Protein AF-R9QME4-F1 (afdb_monomer_lite)

Foldseek 3Di:
DDQPPDDARDWACADVVVPGHIDHDADQPPHGPPDDPDD

Sequence (39 aa):
VGWMQENCVGQVGSIPRMGLHSLCMQDGPLGIRFAIMFN

Structure (mmCIF, N/CA/C/O backbone):
data_AF-R9QME4-F1
#
_entry.id   AF-R9QME4-F1
#
loop_
_atom_site.group_PDB
_atom_site.id
_atom_site.type_symbol
_atom_site.label_atom_id
_atom_site.label_alt_id
_atom_site.label_comp_id
_atom_site.label_asym_id
_atom_site.label_entity_id
_atom_site.label_seq_id
_atom_site.pdbx_PDB_ins_code
_atom_site.Cartn_x
_atom_site.Cartn_y
_atom_site.Cartn_z
_atom_site.occupancy
_atom_site.B_iso_or_equiv
_atom_site.auth_seq_id
_atom_site.auth_comp_id
_atom_site.auth_asym_id
_atom_site.auth_atom_id
_atom_site.pdbx_PDB_mo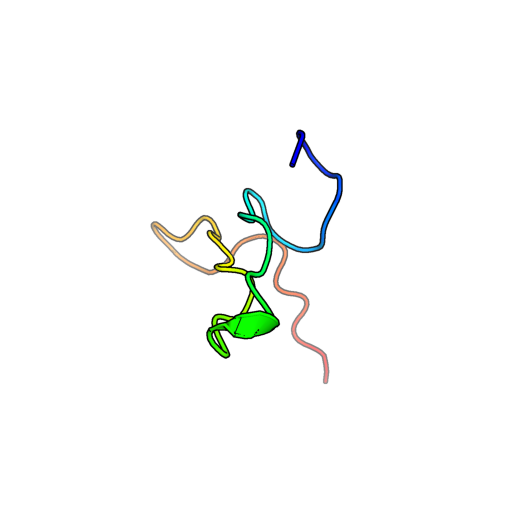del_num
ATOM 1 N N . VAL A 1 1 ? -4.766 3.879 9.161 1.00 69.38 1 VAL A N 1
ATOM 2 C CA . VAL A 1 1 ? -3.664 2.922 8.915 1.00 69.38 1 VAL A CA 1
ATOM 3 C C . VAL A 1 1 ? -2.356 3.666 8.718 1.00 69.38 1 VAL A C 1
ATOM 5 O O . VAL A 1 1 ? -2.385 4.815 8.284 1.00 69.38 1 VAL A O 1
ATOM 8 N N . GLY A 1 2 ? -1.242 3.046 9.092 1.00 86.44 2 GLY A N 1
ATOM 9 C CA . GLY A 1 2 ? 0.106 3.576 8.876 1.00 86.44 2 GLY A CA 1
ATOM 10 C C . GLY A 1 2 ? 0.888 2.754 7.853 1.00 86.44 2 GLY A C 1
ATOM 11 O O . GLY A 1 2 ? 0.386 1.770 7.316 1.00 86.44 2 GLY A O 1
ATOM 12 N N . TRP A 1 3 ? 2.128 3.162 7.596 1.00 87.50 3 TRP A N 1
ATOM 13 C CA . TRP A 1 3 ? 3.039 2.471 6.683 1.00 87.50 3 TRP A CA 1
ATOM 14 C C . TRP A 1 3 ? 3.322 1.032 7.141 1.00 87.50 3 TRP A C 1
ATOM 16 O O . TRP A 1 3 ? 3.610 0.819 8.317 1.00 87.50 3 TRP A O 1
ATOM 26 N N . MET A 1 4 ? 3.243 0.066 6.215 1.00 86.81 4 MET A N 1
ATOM 27 C CA . MET A 1 4 ? 3.536 -1.363 6.445 1.00 86.81 4 MET A CA 1
ATOM 28 C C . MET A 1 4 ? 2.731 -2.042 7.570 1.00 86.81 4 MET A C 1
ATOM 30 O O . MET A 1 4 ? 3.156 -3.064 8.099 1.00 86.81 4 MET A O 1
ATOM 34 N N . GLN A 1 5 ? 1.574 -1.500 7.959 1.00 92.62 5 GLN A N 1
ATOM 35 C CA . GLN A 1 5 ? 0.745 -2.134 8.994 1.00 92.62 5 GLN A CA 1
ATOM 36 C C . GLN A 1 5 ? -0.106 -3.296 8.475 1.00 92.62 5 GLN A C 1
ATOM 38 O O . GLN A 1 5 ? -0.559 -4.105 9.277 1.00 92.62 5 GLN A O 1
ATOM 43 N N . GLU A 1 6 ? -0.322 -3.386 7.163 1.00 90.69 6 GLU A N 1
ATOM 44 C CA . GLU A 1 6 ? -1.115 -4.448 6.545 1.00 90.69 6 GLU A CA 1
ATOM 45 C C . GLU A 1 6 ? -0.445 -4.981 5.264 1.00 90.69 6 GLU A C 1
ATOM 47 O O . GLU A 1 6 ? 0.698 -4.639 4.956 1.00 90.69 6 GLU A O 1
ATOM 52 N N . ASN A 1 7 ? -1.142 -5.852 4.529 1.00 88.31 7 ASN A N 1
ATOM 53 C CA . ASN A 1 7 ? -0.583 -6.636 3.424 1.00 88.31 7 ASN A CA 1
ATOM 54 C C . ASN A 1 7 ? -0.295 -5.833 2.148 1.00 88.31 7 ASN A C 1
ATOM 56 O O . ASN A 1 7 ? 0.405 -6.334 1.269 1.00 88.31 7 ASN A O 1
ATOM 60 N N . CYS A 1 8 ? -0.851 -4.630 2.022 1.00 91.19 8 CYS A N 1
ATOM 61 C CA . CYS A 1 8 ? -0.713 -3.802 0.829 1.00 91.19 8 CYS A CA 1
ATOM 62 C C . CYS A 1 8 ? 0.161 -2.578 1.086 1.00 91.19 8 CYS A C 1
ATOM 64 O O . CYS A 1 8 ? 0.292 -2.115 2.220 1.00 91.19 8 CYS A O 1
ATOM 66 N N . VAL A 1 9 ? 0.714 -2.011 0.012 1.00 91.81 9 VAL A N 1
ATOM 67 C CA . VAL A 1 9 ? 1.549 -0.793 0.064 1.00 91.81 9 VAL A CA 1
ATOM 68 C C . VAL A 1 9 ? 0.806 0.356 0.748 1.00 91.81 9 VAL A C 1
ATOM 70 O O . VAL A 1 9 ? 1.384 1.096 1.544 1.00 91.81 9 VAL A O 1
ATOM 73 N N . GLY A 1 10 ? -0.496 0.470 0.492 1.00 93.81 10 GLY A N 1
ATOM 74 C CA . GLY A 1 10 ? -1.412 1.250 1.313 1.00 93.81 10 GLY A CA 1
ATOM 75 C C . GLY A 1 10 ? -2.739 0.523 1.478 1.00 93.81 10 GLY A C 1
ATOM 76 O O . GLY A 1 10 ? -3.208 -0.135 0.555 1.00 93.81 10 GLY A O 1
ATOM 77 N N . GLN A 1 11 ? -3.374 0.647 2.641 1.00 95.31 11 GLN A N 1
ATOM 78 C CA . GLN A 1 11 ? -4.657 -0.009 2.889 1.00 95.31 11 GLN A CA 1
ATOM 79 C C . GLN A 1 11 ? -5.533 0.817 3.806 1.00 95.31 11 GLN A C 1
ATOM 81 O O . GLN A 1 11 ? -5.162 1.006 4.946 1.00 95.31 11 GLN A O 1
ATOM 86 N N . VAL A 1 12 ? -6.693 1.298 3.368 1.00 94.88 12 VAL A N 1
ATOM 87 C CA . VAL A 1 12 ? -7.603 2.030 4.273 1.00 94.88 12 VAL A CA 1
ATOM 88 C C . VAL A 1 12 ? -8.355 1.070 5.200 1.00 94.88 12 VAL A C 1
ATOM 90 O O . VAL A 1 12 ? -8.555 -0.096 4.868 1.00 94.88 12 VAL A O 1
ATOM 93 N N . GLY A 1 13 ? -8.808 1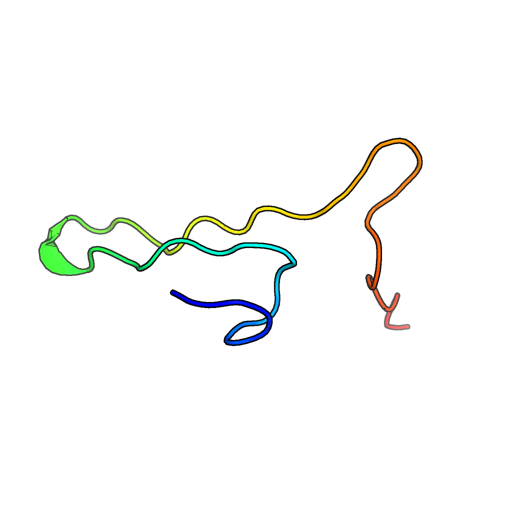.570 6.353 1.00 93.62 13 GLY A N 1
ATOM 94 C CA . GLY A 1 13 ? -9.587 0.772 7.304 1.00 93.62 13 GLY A CA 1
ATOM 95 C C . GLY A 1 13 ? -10.947 0.336 6.748 1.00 93.62 13 GLY A C 1
ATOM 96 O O . GLY A 1 13 ? -11.508 0.984 5.864 1.00 93.62 13 GLY A O 1
ATOM 97 N N . SER A 1 14 ? -11.485 -0.758 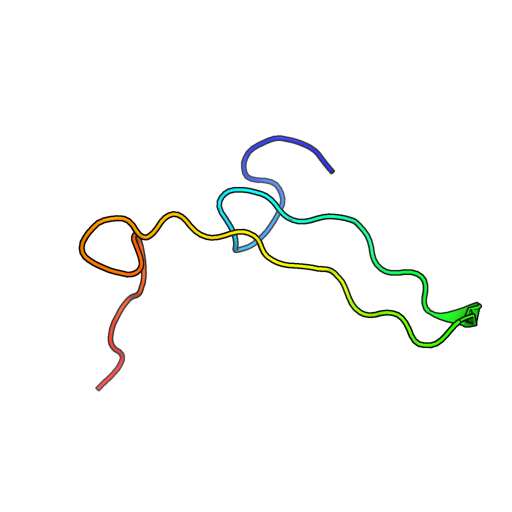7.286 1.00 95.75 14 SER A N 1
ATOM 98 C CA . SER A 1 14 ? -12.834 -1.235 6.970 1.00 95.75 14 SER A CA 1
ATOM 99 C C . SER A 1 14 ? -13.911 -0.474 7.755 1.00 95.75 14 SER A C 1
ATOM 101 O O . SER A 1 14 ? -13.661 0.080 8.828 1.00 95.75 14 SER A O 1
ATOM 103 N N . ILE A 1 15 ? -15.138 -0.465 7.227 1.00 96.44 15 ILE A N 1
ATOM 104 C CA . ILE A 1 15 ? -16.327 0.073 7.900 1.00 96.44 15 ILE A CA 1
ATOM 105 C C . ILE A 1 15 ? -17.384 -1.046 7.973 1.00 96.44 15 ILE A C 1
ATOM 107 O O . ILE A 1 15 ? -18.316 -1.086 7.161 1.00 96.44 15 ILE A O 1
ATOM 111 N N . PRO A 1 16 ? -17.278 -1.972 8.948 1.00 94.44 16 PRO A N 1
ATOM 112 C CA . PRO A 1 16 ? -18.096 -3.188 8.986 1.00 94.44 16 PRO A CA 1
ATOM 113 C C . PRO A 1 16 ? -19.591 -2.909 9.178 1.00 94.44 16 PRO A C 1
ATOM 115 O O . PRO A 1 16 ? -20.424 -3.635 8.647 1.00 94.44 16 PRO A O 1
ATOM 118 N N . ARG A 1 17 ? -19.958 -1.811 9.856 1.00 96.62 17 ARG A N 1
ATOM 119 C CA . ARG A 1 17 ? -21.366 -1.406 10.033 1.00 96.62 17 ARG A CA 1
ATOM 120 C C . ARG A 1 17 ? -22.063 -1.071 8.703 1.00 96.62 17 ARG A C 1
ATOM 122 O O . ARG A 1 17 ? -23.282 -1.155 8.620 1.00 96.62 17 ARG A O 1
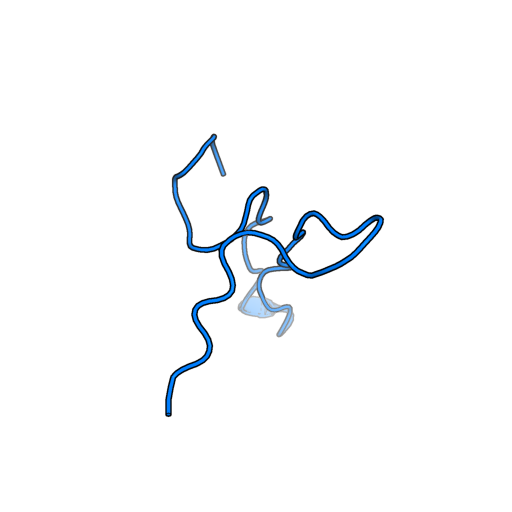ATOM 129 N N . MET A 1 18 ? -21.300 -0.680 7.682 1.00 95.75 18 MET A N 1
ATOM 130 C CA . MET A 1 18 ? -21.801 -0.371 6.336 1.00 95.75 18 MET A CA 1
ATOM 131 C C . MET A 1 18 ? -21.446 -1.469 5.320 1.00 95.75 18 MET A C 1
ATOM 133 O O . MET A 1 18 ? -21.688 -1.293 4.132 1.00 95.75 18 MET A O 1
ATOM 137 N N . GLY A 1 19 ? -20.857 -2.587 5.764 1.00 95.94 19 GLY A N 1
ATOM 138 C CA . GLY A 1 19 ? -20.414 -3.673 4.883 1.00 95.94 19 GLY A CA 1
ATOM 139 C C . GLY A 1 19 ? -19.245 -3.307 3.960 1.00 95.94 19 GLY A C 1
ATOM 140 O O . GLY A 1 19 ? -19.004 -4.003 2.976 1.00 95.94 19 GLY A O 1
ATOM 141 N N . LEU A 1 20 ? -18.519 -2.220 4.248 1.00 96.69 20 LEU A N 1
ATOM 142 C CA . LEU A 1 20 ? -17.385 -1.787 3.432 1.00 96.69 20 LEU A CA 1
ATOM 143 C C . LEU A 1 20 ? -16.105 -2.467 3.917 1.00 96.69 20 LEU A C 1
ATOM 145 O O . LEU A 1 20 ? -15.672 -2.286 5.059 1.00 96.69 20 LEU A O 1
ATOM 149 N N . HIS A 1 21 ? -15.497 -3.237 3.024 1.00 95.00 21 HIS A N 1
ATOM 150 C CA . HIS A 1 21 ? -14.222 -3.907 3.251 1.00 95.00 21 HIS A CA 1
ATOM 151 C C . HIS A 1 21 ? -13.061 -2.907 3.170 1.00 95.00 21 HIS A C 1
ATOM 153 O O . HIS A 1 21 ? -13.214 -1.805 2.638 1.00 95.00 21 HIS A O 1
ATOM 159 N N . SER A 1 22 ? -11.896 -3.279 3.705 1.00 95.00 22 SER A N 1
ATOM 160 C CA . SER A 1 22 ? -10.688 -2.469 3.550 1.00 95.00 22 SER A CA 1
ATOM 161 C C . SER A 1 22 ? -10.283 -2.411 2.075 1.00 95.00 22 SER A C 1
ATOM 163 O O . SER A 1 22 ? -10.257 -3.428 1.380 1.00 95.00 22 SER A O 1
ATOM 165 N N . LEU A 1 23 ? -9.979 -1.211 1.579 1.00 94.56 23 LEU A N 1
ATOM 166 C CA . LEU A 1 23 ? -9.465 -1.030 0.222 1.00 94.56 23 LEU A CA 1
ATOM 167 C C . LEU A 1 23 ? -7.941 -1.148 0.243 1.00 94.56 23 LEU A C 1
ATOM 169 O O . LEU A 1 23 ? -7.263 -0.339 0.878 1.00 94.56 23 LEU A O 1
ATOM 173 N N . CYS A 1 24 ? -7.431 -2.140 -0.481 1.00 94.56 24 CYS A N 1
ATOM 174 C CA . CYS A 1 24 ? -6.013 -2.380 -0.717 1.00 94.56 24 CYS A CA 1
ATOM 175 C C . CYS A 1 24 ? -5.539 -1.605 -1.956 1.00 94.56 24 CYS A C 1
ATOM 177 O O . CYS A 1 24 ? -6.106 -1.742 -3.039 1.00 94.56 24 CYS A O 1
ATOM 179 N N . MET A 1 25 ? -4.487 -0.807 -1.798 1.00 94.56 25 MET A N 1
ATOM 180 C CA . MET A 1 25 ? -3.793 -0.100 -2.869 1.00 94.56 25 MET A CA 1
ATOM 181 C C . MET A 1 25 ? -2.412 -0.723 -3.043 1.00 94.56 25 MET A C 1
ATOM 183 O O . MET A 1 25 ? -1.558 -0.615 -2.160 1.00 94.56 25 MET A O 1
ATOM 187 N N . GLN A 1 26 ? -2.212 -1.367 -4.192 1.00 94.31 26 GLN A N 1
ATOM 188 C CA . GLN A 1 26 ? -0.958 -2.009 -4.561 1.00 94.31 26 GLN A CA 1
ATOM 189 C C . GLN A 1 26 ? -0.326 -1.281 -5.745 1.00 94.31 26 GLN A C 1
ATOM 191 O O . GLN A 1 26 ? -1.011 -0.824 -6.661 1.00 94.31 26 GLN A O 1
ATOM 196 N N . ASP A 1 27 ? 0.991 -1.156 -5.716 1.00 93.94 27 ASP A N 1
ATOM 197 C CA . ASP A 1 27 ? 1.762 -0.595 -6.817 1.00 93.94 27 ASP A CA 1
ATOM 198 C C . ASP A 1 27 ? 1.800 -1.555 -8.019 1.00 93.94 27 ASP A C 1
ATOM 200 O O . ASP A 1 27 ? 1.766 -2.780 -7.889 1.00 93.94 27 ASP A O 1
ATOM 204 N N . GLY A 1 28 ? 1.813 -0.962 -9.218 1.00 93.38 28 GLY A N 1
ATOM 205 C CA . GLY A 1 28 ? 1.381 -1.678 -10.416 1.00 93.38 28 GLY A CA 1
ATOM 206 C C . GLY A 1 28 ? 1.906 -1.262 -11.794 1.00 93.38 28 GLY A C 1
ATOM 207 O O . GLY A 1 28 ? 1.475 -1.913 -12.741 1.00 93.38 28 GLY A O 1
ATOM 208 N N . PRO A 1 29 ? 2.778 -0.247 -12.009 1.00 90.12 29 PRO A N 1
ATOM 209 C CA . PRO A 1 29 ? 2.958 0.317 -13.356 1.00 90.12 29 PRO A CA 1
ATOM 210 C C . PRO A 1 29 ? 3.420 -0.699 -14.414 1.00 90.12 29 PRO A C 1
ATOM 212 O O . PRO A 1 29 ? 3.164 -0.492 -15.593 1.00 90.12 29 PRO A O 1
ATOM 215 N N . LEU A 1 30 ? 4.068 -1.795 -14.003 1.00 92.56 30 LEU A N 1
ATOM 216 C CA . LEU A 1 30 ? 4.470 -2.905 -14.877 1.00 92.56 30 LEU A CA 1
ATOM 217 C C . LEU A 1 30 ? 4.180 -4.287 -14.254 1.00 92.56 30 LEU A C 1
ATOM 219 O O . LEU A 1 30 ? 4.738 -5.289 -14.689 1.00 92.56 30 LEU A O 1
ATOM 223 N N . GLY A 1 31 ? 3.351 -4.352 -13.210 1.00 90.12 31 GLY A N 1
ATOM 224 C CA . GLY A 1 31 ? 3.082 -5.583 -12.462 1.00 90.12 31 GLY A CA 1
ATOM 225 C C . GLY A 1 31 ? 2.822 -5.334 -10.979 1.00 90.12 31 GLY A C 1
ATOM 226 O O . GLY A 1 31 ? 3.242 -4.311 -10.440 1.00 90.12 31 GLY A O 1
ATOM 227 N N . ILE A 1 32 ? 2.133 -6.279 -10.333 1.00 90.44 32 ILE A N 1
ATOM 228 C CA . ILE A 1 32 ? 1.787 -6.220 -8.908 1.00 90.44 32 ILE A CA 1
ATOM 229 C C . ILE A 1 32 ? 3.061 -6.446 -8.100 1.00 90.44 32 ILE A C 1
ATOM 231 O O . ILE A 1 32 ? 3.616 -7.551 -8.121 1.00 90.44 32 ILE A O 1
ATOM 235 N N . ARG A 1 33 ? 3.561 -5.426 -7.396 1.00 87.31 33 ARG A N 1
ATOM 236 C CA . ARG A 1 33 ? 4.788 -5.643 -6.621 1.00 87.31 33 ARG A CA 1
ATOM 237 C C . ARG A 1 33 ? 4.501 -6.470 -5.384 1.00 87.31 33 ARG A C 1
ATOM 239 O O . ARG A 1 33 ? 3.387 -6.476 -4.871 1.00 87.31 33 ARG A O 1
ATOM 246 N N . PHE A 1 34 ? 5.521 -7.187 -4.925 1.00 87.56 34 PHE A N 1
ATOM 247 C CA . PHE A 1 34 ? 5.450 -8.098 -3.778 1.00 87.56 34 PHE A CA 1
ATOM 248 C C . PHE A 1 34 ? 4.419 -9.230 -3.905 1.00 87.56 34 PHE A C 1
ATOM 250 O O . PHE A 1 34 ? 4.230 -9.983 -2.953 1.00 87.56 34 PHE A O 1
ATOM 257 N N . ALA A 1 35 ? 3.792 -9.402 -5.073 1.00 82.50 35 ALA A N 1
ATOM 258 C CA . ALA A 1 35 ? 2.979 -10.570 -5.349 1.00 82.50 35 ALA A CA 1
ATOM 259 C C . ALA A 1 35 ? 3.900 -11.787 -5.454 1.00 82.50 35 ALA A C 1
ATOM 261 O O . ALA A 1 35 ? 4.592 -11.983 -6.454 1.00 82.50 35 ALA A O 1
ATOM 262 N N . ILE A 1 36 ? 3.923 -12.603 -4.402 1.00 77.81 36 ILE A N 1
ATOM 263 C CA . ILE A 1 36 ? 4.465 -13.949 -4.506 1.00 77.81 36 ILE A CA 1
ATOM 264 C C . ILE A 1 36 ? 3.455 -14.789 -5.287 1.00 77.81 36 ILE A C 1
ATOM 266 O O . ILE A 1 36 ? 2.309 -14.968 -4.877 1.00 77.81 36 ILE A O 1
ATOM 270 N N . MET A 1 37 ? 3.867 -15.272 -6.455 1.00 54.06 37 MET A N 1
ATOM 271 C CA . MET A 1 37 ? 3.128 -16.317 -7.148 1.00 54.06 37 MET A CA 1
ATOM 272 C C . MET A 1 37 ? 3.360 -17.605 -6.359 1.00 54.06 37 MET A C 1
ATOM 274 O O . MET A 1 37 ? 4.402 -18.239 -6.505 1.00 54.06 37 MET A O 1
ATOM 278 N N . PHE A 1 38 ? 2.426 -17.958 -5.477 1.00 56.88 38 PHE A N 1
ATOM 279 C CA . PHE A 1 38 ? 2.333 -19.338 -5.019 1.00 56.88 38 PHE A CA 1
ATOM 280 C C . PHE A 1 38 ? 2.101 -20.211 -6.256 1.00 56.88 38 PHE A C 1
ATOM 282 O O . PHE A 1 38 ? 1.148 -19.983 -7.006 1.00 56.88 38 PHE A O 1
ATOM 289 N N . ASN A 1 39 ? 3.002 -21.167 -6.485 1.00 44.97 39 ASN A N 1
ATOM 290 C CA . ASN A 1 39 ? 2.574 -22.443 -7.036 1.00 44.97 39 ASN A CA 1
ATOM 291 C C . ASN A 1 39 ? 1.884 -23.226 -5.920 1.00 44.97 39 ASN A C 1
ATOM 293 O O . ASN A 1 39 ? 2.412 -2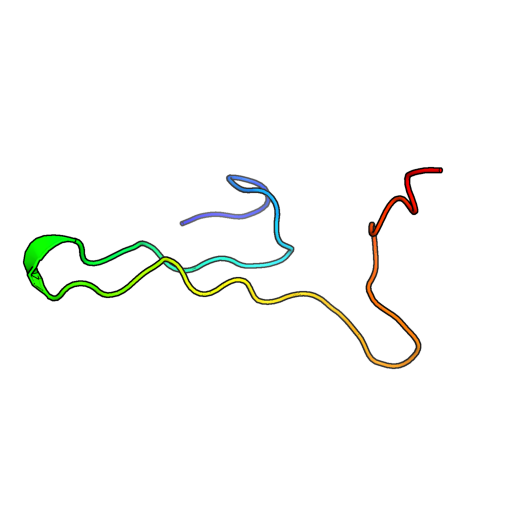3.177 -4.784 1.00 44.97 39 ASN A O 1
#

InterPro domains:
  IPR036962 Glycoside hydrolase, family 3, N-terminal domain superfamily [G3DSA:3.20.20.300] (1-38)

Radius of gyration: 12.22 Å; chains: 1; bounding box: 27×26×25 Å

Secondary structure (DSSP, 8-state):
--TTSSSSSEEPPPBGGGTBPPPEE---BTB-TT-----

Organism: Ajellomyces capsulatus (NCBI:txid5037)

pLDDT: mean 88.3, std 11.86, range [44.97, 96.6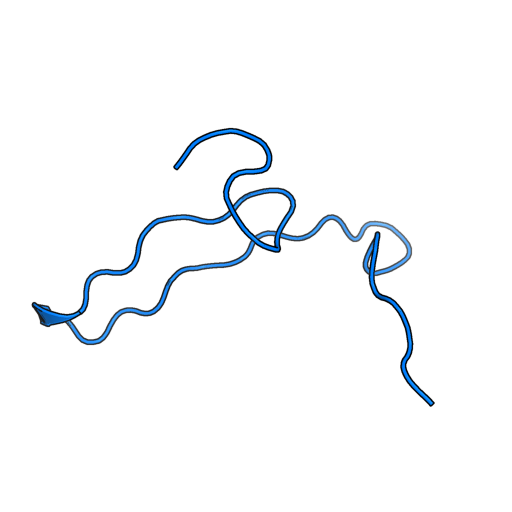9]